Protein AF-A9BI39-F1 (afdb_monomer_lite)

Secondary structure (DSSP, 8-state):
--HHHHHHHHHHHHHHHHHHHHHHHHHHH-HHHHHHHHHHHHHHHHHHHHHHHHHHHHHHHHHHHHHHHHHHHHHHS--

Radius of gyration: 20.58 Å; chains: 1; bounding box: 47×11×62 Å

pLDDT: mean 81.32, std 11.08, range [47.72, 93.94]

Foldseek 3Di:
DPPVLVVLVVVLVVVVVVLVVVLVVCVVPPVPCSVVSVVVSVVVNVVSVVVSVVVVVVVVVVVVVVVVVVVVVVVVVVD

Sequence (79 aa):
MSYNKKRIIKFLIYYFSISVGVLLIFYFWFTKLFWFSLVTWIFATFGVVSISFFTLMNLRIAELQNESKDVKNKNNEND

Organism: Petrotoga mobilis (strain DSM 10674 / SJ95) (NCBI:txid403833)

Structure (mmCIF, N/CA/C/O backbone):
data_AF-A9BI39-F1
#
_entry.id  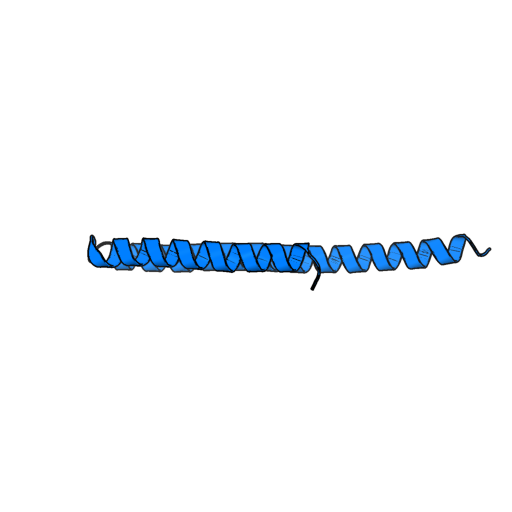 AF-A9BI39-F1
#
loop_
_atom_site.group_PDB
_atom_site.id
_atom_site.type_symbol
_atom_site.label_atom_id
_atom_site.label_alt_id
_atom_site.label_comp_id
_atom_site.label_asym_id
_atom_site.label_entity_id
_atom_site.label_seq_id
_atom_site.pdbx_PDB_ins_code
_atom_site.Cartn_x
_atom_site.Cartn_y
_atom_site.Cartn_z
_atom_site.occupancy
_atom_site.B_iso_or_equiv
_atom_site.auth_seq_id
_atom_site.auth_comp_id
_atom_site.auth_asym_id
_atom_site.auth_atom_id
_atom_site.pdbx_PDB_model_num
ATOM 1 N N . MET A 1 1 ? 5.018 6.861 -19.813 1.00 57.69 1 MET A N 1
ATOM 2 C CA . MET A 1 1 ? 5.200 5.982 -18.631 1.00 57.69 1 MET A CA 1
ATOM 3 C C . MET A 1 1 ? 5.189 4.533 -19.108 1.00 57.69 1 MET A C 1
ATOM 5 O O . MET A 1 1 ? 4.194 4.149 -19.709 1.00 57.69 1 MET A O 1
ATOM 9 N N . SER A 1 2 ? 6.261 3.759 -18.894 1.00 69.94 2 SER A N 1
ATOM 10 C CA . SER A 1 2 ? 6.317 2.323 -19.252 1.00 69.94 2 SER A CA 1
ATOM 11 C C . SER A 1 2 ? 5.116 1.563 -18.655 1.00 69.94 2 SER A C 1
ATOM 13 O O . SER A 1 2 ? 4.714 1.853 -17.522 1.00 69.94 2 SER A O 1
ATOM 15 N N . TYR A 1 3 ? 4.518 0.626 -19.407 1.00 77.50 3 TYR A N 1
ATOM 16 C CA . TYR A 1 3 ? 3.330 -0.153 -19.002 1.00 77.50 3 TYR A CA 1
ATOM 17 C C . TYR A 1 3 ? 3.502 -0.777 -17.608 1.00 77.50 3 TYR A C 1
ATOM 19 O O . TYR A 1 3 ? 2.611 -0.687 -16.760 1.00 77.50 3 TYR A O 1
ATOM 27 N N . ASN A 1 4 ? 4.704 -1.288 -17.329 1.00 75.25 4 ASN A N 1
ATOM 28 C CA . ASN A 1 4 ? 5.076 -1.882 -16.047 1.00 75.25 4 ASN A CA 1
ATOM 29 C C . ASN A 1 4 ? 5.068 -0.855 -14.904 1.00 75.25 4 ASN A C 1
ATOM 31 O O . ASN A 1 4 ? 4.515 -1.124 -13.838 1.00 75.25 4 ASN A O 1
ATOM 35 N N . LYS A 1 5 ? 5.584 0.360 -15.139 1.00 77.06 5 LYS A N 1
ATOM 36 C CA . LYS A 1 5 ? 5.563 1.455 -14.150 1.00 77.06 5 LYS A CA 1
ATOM 37 C C . LYS A 1 5 ? 4.126 1.882 -13.828 1.00 77.06 5 LYS A C 1
ATOM 39 O O . LYS A 1 5 ? 3.782 2.076 -12.665 1.00 77.06 5 LYS A O 1
ATOM 44 N N . LYS A 1 6 ? 3.255 1.959 -14.843 1.00 83.81 6 LYS A N 1
ATOM 45 C CA . LYS A 1 6 ? 1.826 2.278 -14.662 1.00 83.81 6 LYS A CA 1
ATOM 46 C C . LYS A 1 6 ? 1.089 1.181 -13.882 1.00 83.81 6 LYS A C 1
ATOM 48 O O . LYS A 1 6 ? 0.228 1.498 -13.063 1.00 83.81 6 LYS A O 1
ATOM 53 N N . ARG A 1 7 ? 1.439 -0.094 -14.101 1.00 83.94 7 ARG A N 1
ATOM 54 C CA . ARG A 1 7 ? 0.873 -1.242 -13.371 1.00 83.94 7 ARG A CA 1
ATOM 55 C C . ARG A 1 7 ? 1.234 -1.214 -11.886 1.00 83.94 7 ARG A C 1
ATOM 57 O O . ARG A 1 7 ? 0.347 -1.389 -11.058 1.00 83.94 7 ARG A O 1
ATOM 64 N N . ILE A 1 8 ? 2.498 -0.940 -11.558 1.00 85.25 8 ILE A N 1
ATOM 65 C CA . ILE A 1 8 ? 2.979 -0.861 -10.167 1.00 85.25 8 ILE A CA 1
ATOM 66 C C . ILE A 1 8 ? 2.256 0.256 -9.404 1.00 85.25 8 ILE A C 1
ATOM 68 O O . ILE A 1 8 ? 1.776 0.034 -8.298 1.00 85.25 8 ILE A O 1
ATOM 72 N N . ILE A 1 9 ? 2.094 1.431 -10.016 1.00 85.12 9 ILE A N 1
ATOM 73 C CA . ILE A 1 9 ? 1.388 2.556 -9.380 1.00 85.12 9 ILE A CA 1
ATOM 74 C C . ILE A 1 9 ? -0.090 2.229 -9.141 1.00 85.12 9 ILE A C 1
ATOM 76 O O . ILE A 1 9 ? -0.605 2.490 -8.057 1.00 85.12 9 ILE A O 1
ATOM 80 N N . LYS A 1 10 ? -0.774 1.621 -10.122 1.00 87.75 10 LYS A N 1
ATOM 81 C CA . LYS A 1 10 ? -2.169 1.181 -9.946 1.00 87.75 10 LYS A CA 1
ATOM 82 C C . LYS A 1 10 ? -2.310 0.171 -8.807 1.00 87.75 10 LYS A C 1
ATOM 84 O O . LYS A 1 10 ? -3.244 0.288 -8.021 1.00 87.75 10 LYS A O 1
ATOM 89 N N . PHE A 1 11 ? -1.386 -0.785 -8.714 1.00 89.44 11 PHE A N 1
ATOM 90 C CA . PHE A 1 11 ? -1.349 -1.746 -7.613 1.00 89.44 11 PHE A CA 1
ATOM 91 C C . PHE A 1 11 ? -1.187 -1.042 -6.261 1.00 89.44 11 PHE A C 1
ATOM 93 O O . PHE A 1 11 ? -1.943 -1.330 -5.339 1.00 89.44 11 PHE A O 1
ATOM 100 N N . LEU A 1 12 ? -0.272 -0.072 -6.166 1.00 88.75 12 LEU A N 1
ATOM 101 C CA . LEU A 1 12 ? -0.033 0.692 -4.940 1.00 88.75 12 LEU A CA 1
ATOM 102 C C . LEU A 1 12 ? -1.275 1.446 -4.465 1.00 88.75 12 LEU A C 1
ATOM 104 O O . LEU A 1 12 ? -1.623 1.379 -3.290 1.00 88.75 12 LEU A O 1
ATOM 108 N N . ILE A 1 13 ? -1.956 2.131 -5.387 1.00 90.06 13 ILE A N 1
ATOM 109 C CA . ILE A 1 13 ? -3.176 2.886 -5.084 1.00 90.06 13 ILE A CA 1
ATOM 110 C C . ILE A 1 13 ? -4.277 1.936 -4.610 1.00 90.06 13 ILE A C 1
ATOM 112 O O . ILE A 1 13 ? -4.898 2.185 -3.583 1.00 90.06 13 ILE A O 1
ATOM 116 N N . TYR A 1 14 ? -4.488 0.826 -5.320 1.00 92.19 14 TYR A N 1
ATOM 117 C CA . TYR A 1 14 ? -5.533 -0.137 -4.978 1.00 92.19 14 TYR A CA 1
ATOM 118 C C . TYR A 1 14 ? -5.281 -0.807 -3.621 1.00 92.19 14 TYR A C 1
ATOM 120 O O . TYR A 1 14 ? -6.181 -0.879 -2.785 1.00 92.19 14 TYR A O 1
ATOM 128 N N . TYR A 1 15 ? -4.038 -1.228 -3.372 1.00 90.56 15 TYR A N 1
ATOM 129 C CA . TYR A 1 15 ? -3.612 -1.777 -2.087 1.00 90.56 15 TYR A CA 1
ATOM 130 C C . TYR A 1 15 ? -3.826 -0.772 -0.950 1.00 90.56 15 TYR A C 1
ATOM 132 O O . TYR A 1 15 ? -4.401 -1.113 0.086 1.00 90.56 15 TYR A O 1
ATOM 140 N N . PHE A 1 16 ? -3.417 0.483 -1.158 1.00 91.06 16 PHE A N 1
ATOM 141 C CA . PHE A 1 16 ? -3.583 1.535 -0.164 1.00 91.06 16 PHE A CA 1
ATOM 142 C C . PHE A 1 16 ? -5.064 1.767 0.154 1.00 91.06 16 PHE A C 1
ATOM 144 O O . PHE A 1 16 ? -5.444 1.692 1.321 1.00 91.06 16 PHE A O 1
ATOM 151 N N . SER A 1 17 ? -5.912 1.941 -0.868 1.00 92.00 17 SER A N 1
ATOM 152 C CA . SER A 1 17 ? -7.356 2.150 -0.701 1.00 92.00 17 SER A CA 1
ATOM 15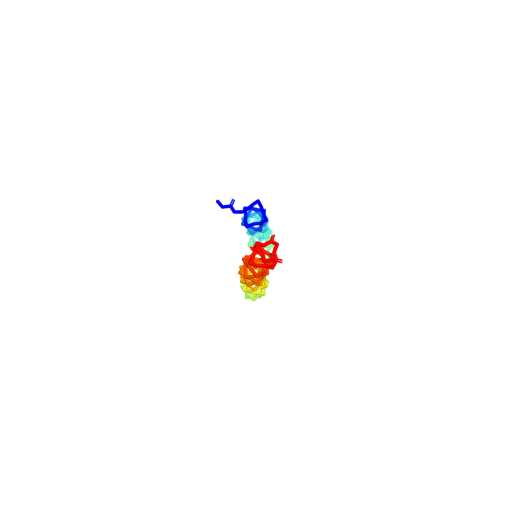3 C C . SER A 1 17 ? -8.037 1.018 0.070 1.00 92.00 17 SER A C 1
ATOM 155 O O . SER A 1 17 ? -8.816 1.291 0.983 1.00 92.00 17 SER A O 1
ATOM 157 N N . ILE A 1 18 ? -7.725 -0.245 -0.243 1.00 91.88 18 ILE A N 1
ATOM 158 C CA . ILE A 1 18 ? -8.285 -1.393 0.487 1.00 91.88 18 ILE A CA 1
ATOM 159 C C . ILE A 1 18 ? -7.800 -1.406 1.935 1.00 91.88 18 ILE A C 1
ATOM 161 O O . ILE A 1 18 ? -8.604 -1.589 2.848 1.00 91.88 18 ILE A O 1
ATOM 165 N N . SER A 1 19 ? -6.502 -1.192 2.166 1.00 90.56 19 SER A N 1
ATOM 166 C CA . SER A 1 19 ? -5.954 -1.255 3.523 1.00 90.56 19 SER A CA 1
ATOM 167 C C . SER A 1 19 ? -6.499 -0.146 4.430 1.00 90.56 19 SER A C 1
ATOM 169 O O . SER A 1 19 ? -6.775 -0.411 5.596 1.00 90.56 19 SER A O 1
ATOM 171 N N . VAL A 1 20 ? -6.747 1.057 3.895 1.00 90.88 20 VAL A N 1
ATOM 172 C CA . VAL A 1 20 ? -7.435 2.138 4.621 1.00 90.88 20 VAL A CA 1
ATOM 173 C C . VAL A 1 20 ? -8.870 1.732 4.957 1.00 90.88 20 VAL A C 1
ATOM 175 O O . VAL A 1 20 ? -9.319 1.956 6.079 1.00 90.88 20 VAL A O 1
ATOM 178 N N . GLY A 1 21 ? -9.576 1.083 4.026 1.00 90.50 21 GLY A N 1
ATOM 179 C CA . GLY A 1 21 ? -10.916 0.547 4.279 1.00 90.50 21 GLY A CA 1
ATOM 180 C C . GLY A 1 21 ? -10.942 -0.444 5.445 1.00 90.50 21 GLY A C 1
ATOM 181 O O . GLY A 1 21 ? -11.774 -0.322 6.342 1.00 90.50 21 GLY A O 1
ATOM 182 N N . VAL A 1 22 ? -9.984 -1.375 5.489 1.00 88.56 22 VAL A N 1
ATOM 183 C CA . VAL A 1 22 ? -9.828 -2.313 6.615 1.00 88.56 22 VAL A CA 1
ATOM 184 C C . VAL A 1 22 ? -9.508 -1.566 7.912 1.00 88.56 22 VAL A C 1
ATOM 186 O O . VAL A 1 22 ? -10.108 -1.850 8.946 1.00 88.56 22 VAL A O 1
ATOM 189 N N . LEU A 1 23 ? -8.626 -0.565 7.867 1.00 88.31 23 LEU A N 1
ATOM 190 C CA . LEU A 1 23 ? -8.263 0.233 9.040 1.00 88.31 23 LEU A CA 1
ATOM 191 C C . LEU A 1 23 ? -9.472 0.960 9.651 1.00 88.31 23 LEU A C 1
ATOM 193 O O . LEU A 1 23 ? -9.617 1.008 10.872 1.00 88.31 23 LEU A O 1
ATOM 197 N N . LEU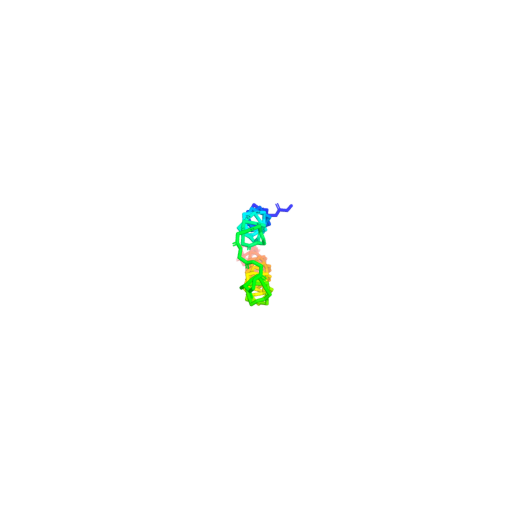 A 1 24 ? -10.363 1.488 8.806 1.00 88.56 24 LEU A N 1
ATOM 198 C CA . LEU A 1 24 ? -11.599 2.147 9.235 1.00 88.56 24 LEU A CA 1
ATOM 199 C C . LEU A 1 24 ?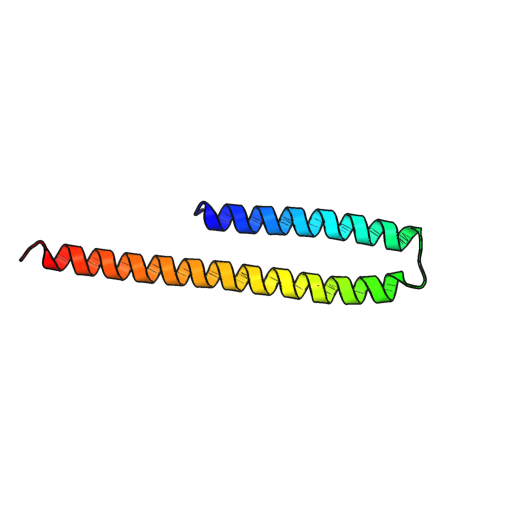 -12.561 1.167 9.917 1.00 88.56 24 LEU A C 1
ATOM 201 O O . LEU A 1 24 ? -13.157 1.507 10.935 1.00 88.56 24 LEU A O 1
ATOM 205 N N . ILE A 1 25 ? -12.671 -0.068 9.421 1.00 87.19 25 ILE A N 1
ATOM 206 C CA . ILE A 1 25 ? -13.471 -1.118 10.074 1.00 87.19 25 ILE A CA 1
ATOM 207 C C . ILE A 1 25 ? -12.929 -1.395 11.486 1.00 87.19 25 ILE A C 1
ATOM 209 O O . ILE A 1 25 ? -13.698 -1.442 12.446 1.00 87.19 25 ILE A O 1
ATOM 213 N N . PHE A 1 26 ? -11.604 -1.504 11.638 1.00 84.69 26 PHE A N 1
ATOM 214 C CA . PHE A 1 26 ? -10.961 -1.690 12.946 1.00 84.69 26 PHE A CA 1
ATOM 215 C C . PHE A 1 26 ? -11.147 -0.493 13.886 1.00 84.69 26 PHE A C 1
ATOM 217 O O . PHE A 1 26 ? -11.293 -0.688 15.093 1.00 84.69 26 PHE A O 1
ATOM 224 N N . TYR A 1 27 ? -11.183 0.729 13.350 1.00 83.69 27 TYR A N 1
ATOM 225 C CA . TYR A 1 27 ? -11.461 1.937 14.128 1.00 83.69 27 TYR A CA 1
ATOM 226 C C . TYR A 1 27 ? -12.855 1.902 14.771 1.00 83.69 27 TYR A C 1
ATOM 228 O O . TYR A 1 27 ? -12.984 2.166 15.968 1.00 83.69 27 TYR A O 1
ATOM 236 N N . PHE A 1 28 ? -13.881 1.525 13.999 1.00 83.25 28 PHE A N 1
ATOM 237 C CA . PHE A 1 28 ? -15.267 1.484 14.479 1.00 83.25 28 PHE A CA 1
ATOM 238 C C . PHE A 1 28 ? -15.560 0.297 15.405 1.00 83.25 28 PHE A C 1
ATOM 240 O O . PHE A 1 28 ? -16.309 0.458 16.366 1.00 83.25 28 PHE A O 1
ATOM 247 N N . TRP A 1 29 ? -14.979 -0.881 15.153 1.00 80.75 29 TRP A N 1
ATOM 248 C CA . TRP A 1 29 ? -15.285 -2.090 15.934 1.00 80.75 29 TRP A CA 1
ATOM 249 C C . TRP A 1 29 ? -14.368 -2.325 17.144 1.00 80.75 29 TRP A C 1
ATOM 251 O O . TRP A 1 29 ? -14.809 -2.925 18.124 1.00 80.75 29 TRP A O 1
ATOM 261 N N . PHE A 1 30 ? -13.103 -1.883 17.108 1.00 81.06 30 PHE A N 1
ATOM 262 C CA . PHE A 1 30 ? -12.096 -2.258 18.113 1.00 81.06 30 PHE A CA 1
ATOM 263 C C . PHE A 1 30 ? -11.151 -1.106 18.492 1.00 81.06 30 PHE A C 1
ATOM 265 O O . PHE A 1 30 ? -9.936 -1.179 18.304 1.00 81.06 30 PHE A O 1
ATOM 272 N N . THR A 1 31 ? -11.679 -0.061 19.132 1.00 76.81 31 THR A N 1
ATOM 273 C CA . THR A 1 31 ? -10.928 1.163 19.486 1.00 76.81 31 THR A CA 1
ATOM 274 C C . THR A 1 31 ? -9.667 0.913 20.331 1.00 76.81 31 THR A C 1
ATOM 276 O O . THR A 1 31 ? -8.672 1.616 20.177 1.00 76.81 31 THR A O 1
ATOM 279 N N . LYS A 1 32 ? -9.660 -0.112 21.201 1.00 80.56 32 LYS A N 1
ATOM 280 C CA . LYS A 1 32 ? -8.472 -0.475 22.005 1.00 80.56 32 LYS A CA 1
ATOM 281 C C . LYS A 1 32 ? -7.348 -1.103 21.172 1.00 80.56 32 LYS A C 1
ATOM 283 O O . LYS A 1 32 ? -6.181 -0.883 21.472 1.00 80.56 32 LYS A O 1
ATOM 288 N N . LEU A 1 33 ? -7.693 -1.872 20.137 1.00 82.56 33 LEU A N 1
ATOM 289 C CA . LEU A 1 33 ? -6.728 -2.525 19.242 1.00 82.56 33 LEU A CA 1
ATOM 290 C C . LEU A 1 33 ? -6.362 -1.647 18.042 1.00 82.56 33 LEU A C 1
ATOM 292 O O . LEU A 1 33 ? -5.347 -1.895 17.395 1.00 82.56 33 LEU A O 1
ATOM 296 N N . PHE A 1 34 ? -7.150 -0.605 17.769 1.00 86.56 34 PHE A N 1
ATOM 297 C CA . PHE A 1 34 ? -6.931 0.320 16.665 1.00 86.56 34 PHE A CA 1
ATOM 298 C C . PHE A 1 34 ? -5.523 0.915 16.670 1.00 86.56 34 PHE A C 1
ATOM 300 O O . PHE A 1 34 ? -4.862 0.895 15.641 1.00 86.56 34 PHE A O 1
ATOM 307 N N . TRP A 1 35 ? -5.028 1.381 17.819 1.00 84.94 35 TRP A N 1
ATOM 308 C CA . TRP A 1 35 ? -3.690 1.974 17.913 1.00 84.94 35 TRP A CA 1
ATOM 309 C C . TRP A 1 35 ? -2.581 0.988 17.546 1.00 84.94 35 TRP A C 1
ATOM 311 O O . TRP A 1 35 ? -1.666 1.337 16.804 1.00 84.94 35 TRP A O 1
ATOM 321 N N . PHE A 1 36 ? -2.694 -0.258 18.009 1.00 88.44 36 PHE A N 1
ATOM 322 C CA . PHE A 1 36 ? -1.766 -1.321 17.632 1.00 88.44 36 PHE A CA 1
ATOM 323 C C . PHE A 1 36 ? -1.856 -1.616 16.128 1.00 88.44 36 PHE A C 1
ATOM 325 O O . PHE A 1 36 ? -0.844 -1.594 15.431 1.00 88.44 36 PHE A O 1
ATOM 332 N N . SER A 1 37 ? -3.076 -1.784 15.608 1.00 88.25 37 SER A N 1
ATOM 333 C CA . SER A 1 37 ? -3.327 -1.998 14.180 1.00 88.25 37 SER A CA 1
ATOM 334 C C . SER A 1 37 ? -2.810 -0.848 13.311 1.00 88.25 37 SER A C 1
ATOM 336 O O . SER A 1 37 ? -2.334 -1.093 12.207 1.00 88.25 37 SER A O 1
ATOM 338 N N . LEU A 1 38 ? -2.895 0.395 13.786 1.00 88.81 38 LEU A N 1
ATOM 339 C CA . LEU A 1 38 ? -2.435 1.590 13.084 1.00 88.81 38 LEU A CA 1
ATOM 340 C C . LEU A 1 38 ? -0.912 1.605 12.970 1.00 88.81 38 LEU A C 1
ATOM 342 O O . LEU A 1 38 ? -0.385 1.832 11.883 1.00 88.81 38 LEU A O 1
ATOM 346 N N . VAL A 1 39 ? -0.200 1.286 14.053 1.00 91.75 39 VAL A N 1
ATOM 347 C CA . VAL A 1 39 ? 1.263 1.153 14.021 1.00 91.75 39 VAL A CA 1
ATOM 348 C C . VAL A 1 39 ? 1.678 0.034 13.063 1.00 91.75 39 VAL A C 1
ATOM 350 O O . VAL A 1 39 ? 2.505 0.260 12.180 1.00 91.75 39 VAL A O 1
ATOM 353 N N . THR A 1 40 ? 1.065 -1.149 13.163 1.00 91.81 40 THR A N 1
ATOM 354 C CA . THR A 1 40 ? 1.336 -2.267 12.242 1.00 91.81 40 THR A CA 1
ATOM 355 C C . THR A 1 40 ? 1.054 -1.890 10.788 1.00 91.81 40 THR A C 1
ATOM 357 O O . THR A 1 40 ? 1.839 -2.221 9.899 1.00 91.81 40 THR A O 1
ATOM 360 N N . TRP A 1 41 ? -0.029 -1.155 10.537 1.00 92.38 41 TRP A N 1
ATOM 361 C CA . TRP A 1 41 ? -0.388 -0.683 9.205 1.00 92.38 41 TRP A CA 1
ATOM 362 C C . TRP A 1 41 ? 0.648 0.289 8.631 1.00 92.38 41 TRP A C 1
ATOM 364 O O . TRP A 1 41 ? 1.007 0.159 7.460 1.00 92.38 41 TRP A O 1
ATOM 374 N N . ILE A 1 42 ? 1.193 1.207 9.439 1.00 92.19 42 ILE A N 1
ATOM 375 C CA . ILE A 1 42 ? 2.267 2.119 9.008 1.00 92.19 42 ILE A CA 1
ATOM 376 C C . ILE A 1 42 ? 3.498 1.318 8.566 1.00 92.19 42 ILE A C 1
ATOM 378 O O . ILE A 1 42 ? 3.999 1.530 7.459 1.00 92.19 42 ILE A O 1
ATOM 382 N N . PHE A 1 43 ? 3.951 0.359 9.380 1.00 93.94 43 PHE A N 1
ATOM 383 C CA . PHE A 1 43 ? 5.106 -0.481 9.040 1.00 93.94 43 PHE A CA 1
ATOM 384 C C . PHE A 1 43 ? 4.867 -1.315 7.775 1.00 93.94 43 PHE A C 1
ATOM 386 O O . PHE A 1 43 ? 5.721 -1.351 6.886 1.00 93.94 43 PHE A O 1
ATOM 393 N N . ALA A 1 44 ? 3.693 -1.938 7.650 1.00 91.31 44 ALA A N 1
ATOM 394 C CA . ALA A 1 44 ? 3.334 -2.717 6.467 1.00 91.31 44 ALA A CA 1
ATOM 395 C C . ALA A 1 44 ? 3.290 -1.846 5.199 1.00 91.31 44 ALA A C 1
ATOM 397 O O . ALA A 1 44 ? 3.819 -2.231 4.155 1.00 91.31 44 ALA A O 1
ATOM 398 N N . THR A 1 45 ? 2.712 -0.646 5.293 1.00 90.81 45 THR A N 1
ATOM 399 C CA . THR A 1 45 ? 2.625 0.304 4.174 1.00 90.81 45 THR A CA 1
ATOM 400 C C . THR A 1 45 ? 4.013 0.759 3.737 1.00 90.81 45 THR A C 1
ATOM 402 O O . THR A 1 45 ? 4.309 0.774 2.541 1.00 90.81 45 THR A O 1
ATOM 405 N N . PHE A 1 46 ? 4.903 1.046 4.689 1.00 91.81 46 PHE A N 1
ATOM 406 C CA . PHE A 1 46 ? 6.283 1.423 4.391 1.00 91.81 46 PHE A CA 1
ATOM 407 C C . PHE A 1 46 ? 7.046 0.299 3.672 1.00 91.81 46 PHE A C 1
ATOM 409 O O . PHE A 1 46 ? 7.771 0.558 2.707 1.00 91.81 46 PHE A O 1
ATOM 416 N N . GLY A 1 47 ? 6.833 -0.957 4.079 1.00 91.19 47 GLY A N 1
ATOM 417 C CA . GLY A 1 47 ? 7.397 -2.131 3.409 1.00 91.19 47 GLY A CA 1
ATOM 418 C C . GLY A 1 47 ? 6.936 -2.263 1.954 1.00 91.19 47 GLY A C 1
ATOM 419 O O . GLY A 1 47 ? 7.761 -2.392 1.048 1.00 91.19 47 GLY A O 1
ATOM 420 N N . VAL A 1 48 ? 5.628 -2.152 1.704 1.00 90.19 48 VAL A N 1
ATOM 421 C CA . VAL A 1 48 ? 5.055 -2.240 0.346 1.00 90.19 48 VAL A CA 1
ATOM 422 C C . VAL A 1 48 ? 5.551 -1.110 -0.559 1.00 90.19 48 VAL A C 1
ATOM 424 O O . VAL A 1 48 ? 5.903 -1.355 -1.719 1.00 90.19 48 VAL A O 1
ATOM 427 N N . VAL A 1 49 ? 5.633 0.118 -0.035 1.00 89.75 49 VAL A N 1
ATOM 428 C CA . VAL A 1 49 ? 6.184 1.270 -0.766 1.00 89.75 49 VAL A CA 1
ATOM 429 C C . VAL A 1 49 ? 7.656 1.038 -1.105 1.00 89.75 49 VAL A C 1
ATOM 431 O O . VAL A 1 49 ? 8.048 1.231 -2.256 1.00 89.75 49 VAL A O 1
ATOM 434 N N . SER A 1 50 ? 8.451 0.554 -0.148 1.00 90.56 50 SER A N 1
ATOM 435 C CA . SER A 1 50 ? 9.882 0.289 -0.341 1.00 90.56 50 SER A CA 1
ATOM 436 C C . SER A 1 50 ? 10.127 -0.762 -1.426 1.00 90.56 50 SER A C 1
ATOM 438 O O . SER A 1 50 ? 10.882 -0.514 -2.364 1.00 90.56 50 SER A O 1
ATOM 440 N N . ILE A 1 51 ? 9.436 -1.905 -1.368 1.00 88.75 51 ILE A N 1
ATOM 441 C CA . ILE A 1 51 ? 9.558 -2.980 -2.371 1.00 88.75 51 ILE A CA 1
ATOM 442 C C . ILE A 1 51 ? 9.151 -2.478 -3.761 1.00 88.75 51 ILE A C 1
ATOM 444 O O . ILE A 1 51 ? 9.804 -2.778 -4.764 1.00 88.75 51 ILE A O 1
ATOM 448 N N . SER A 1 52 ? 8.093 -1.674 -3.834 1.00 87.19 52 SER A N 1
ATOM 449 C CA . SER A 1 52 ? 7.611 -1.118 -5.100 1.00 87.19 52 SER A CA 1
ATOM 450 C C . SER A 1 52 ? 8.580 -0.090 -5.679 1.00 87.19 52 SER A C 1
ATOM 452 O O . SER A 1 52 ? 8.818 -0.085 -6.888 1.00 87.19 52 SER A O 1
ATOM 454 N N . PHE A 1 53 ? 9.200 0.731 -4.831 1.00 87.81 53 PHE A N 1
ATOM 455 C CA . PHE A 1 53 ? 10.252 1.660 -5.235 1.00 87.81 53 PHE A CA 1
ATOM 456 C C . PHE A 1 53 ? 11.491 0.920 -5.749 1.00 87.81 53 PHE A C 1
ATOM 458 O O . PHE A 1 53 ? 11.977 1.224 -6.839 1.00 87.81 53 PHE A O 1
ATOM 465 N N . PHE A 1 54 ? 11.946 -0.114 -5.033 1.00 86.75 54 PHE A N 1
ATOM 466 C CA . PHE A 1 54 ? 13.035 -0.983 -5.487 1.00 86.75 54 PHE A CA 1
ATOM 467 C C . PHE A 1 54 ? 12.718 -1.641 -6.829 1.00 86.75 54 PHE A C 1
ATOM 469 O O . PHE A 1 54 ? 13.560 -1.657 -7.723 1.00 86.75 54 PHE A O 1
ATOM 476 N N . THR A 1 55 ? 11.487 -2.119 -7.011 1.00 86.56 55 THR A N 1
ATOM 477 C CA . THR A 1 55 ? 11.041 -2.712 -8.277 1.00 86.56 55 THR A CA 1
ATOM 478 C C . THR A 1 55 ? 11.105 -1.698 -9.418 1.00 86.56 55 THR A C 1
ATOM 480 O O . THR A 1 55 ? 11.602 -2.020 -10.494 1.00 86.56 55 THR A O 1
ATOM 483 N N . LEU A 1 56 ? 10.658 -0.457 -9.196 1.00 84.62 56 LEU A N 1
ATOM 484 C CA . LEU A 1 56 ? 10.746 0.618 -10.192 1.00 84.62 56 LEU A CA 1
ATOM 485 C C . LEU A 1 56 ? 12.195 0.984 -10.529 1.00 84.62 56 LEU A C 1
ATOM 487 O O . LEU A 1 56 ? 12.512 1.206 -11.700 1.00 84.62 56 LEU A O 1
ATOM 491 N N . MET A 1 57 ? 13.066 1.039 -9.521 1.00 84.44 57 MET A N 1
ATOM 492 C CA . MET A 1 57 ? 14.487 1.331 -9.695 1.00 84.44 57 MET A CA 1
ATOM 493 C C . MET A 1 57 ? 15.184 0.219 -10.484 1.00 84.44 57 MET A C 1
ATOM 495 O O . MET A 1 57 ? 15.899 0.508 -11.440 1.00 84.44 57 MET A O 1
ATOM 499 N N . ASN A 1 58 ? 14.896 -1.045 -10.166 1.00 84.12 58 ASN A N 1
ATOM 500 C CA . ASN A 1 58 ? 15.433 -2.195 -10.887 1.00 84.12 58 ASN A CA 1
ATOM 501 C C . ASN A 1 58 ? 14.950 -2.226 -12.347 1.00 84.12 58 ASN A C 1
ATOM 503 O O . ASN A 1 58 ? 15.736 -2.470 -13.258 1.00 84.12 58 ASN A O 1
ATOM 507 N N . LEU A 1 59 ? 13.679 -1.882 -12.590 1.00 82.12 59 LEU A N 1
ATOM 508 C CA . LEU A 1 59 ? 13.135 -1.755 -13.947 1.00 82.12 59 LEU A CA 1
ATOM 509 C C . LEU A 1 59 ? 13.861 -0.669 -14.753 1.00 82.12 59 LEU A C 1
ATOM 511 O O . LEU A 1 59 ? 14.110 -0.850 -15.939 1.00 82.12 59 LEU A O 1
ATOM 515 N N . ARG A 1 60 ? 14.223 0.447 -14.108 1.00 78.38 60 ARG A N 1
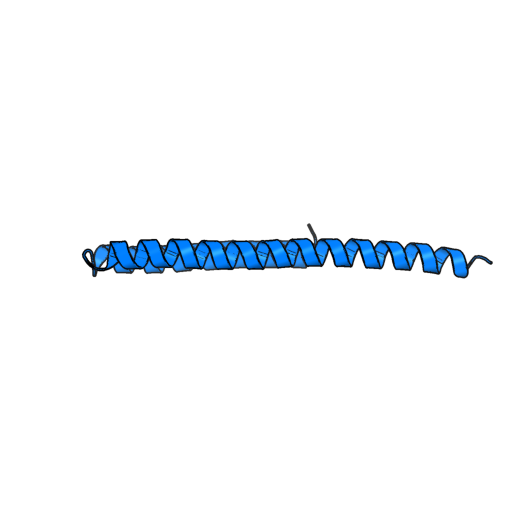ATOM 516 C CA . ARG A 1 60 ? 1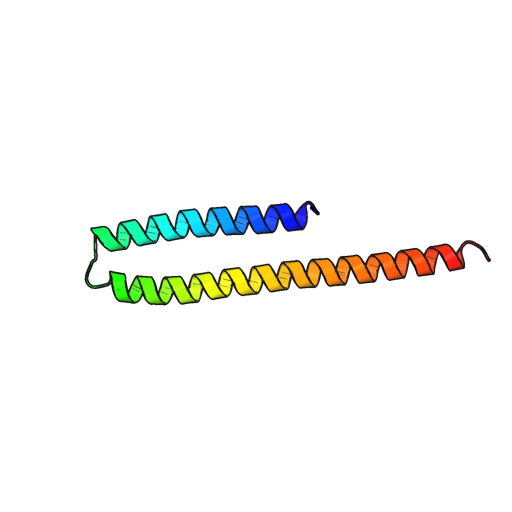4.987 1.534 -14.738 1.00 78.38 60 ARG A CA 1
ATOM 517 C C . ARG A 1 60 ? 16.430 1.124 -15.042 1.00 78.38 60 ARG A C 1
ATOM 519 O O . ARG A 1 60 ? 16.937 1.478 -16.097 1.00 78.38 60 ARG A O 1
ATOM 526 N N . ILE A 1 61 ? 17.080 0.384 -14.145 1.00 79.31 61 ILE A N 1
ATOM 527 C CA . ILE A 1 61 ? 18.439 -0.138 -14.365 1.00 79.31 61 ILE A CA 1
ATOM 528 C C . ILE A 1 61 ? 18.443 -1.142 -15.526 1.00 79.31 61 ILE A C 1
ATOM 530 O O . ILE A 1 61 ? 19.312 -1.069 -16.391 1.00 79.31 61 ILE A O 1
ATOM 534 N N . ALA A 1 62 ? 17.449 -2.031 -15.588 1.00 78.75 62 ALA A N 1
ATOM 535 C CA . ALA A 1 62 ? 17.294 -2.983 -16.685 1.00 78.75 62 ALA A CA 1
ATOM 536 C C . ALA A 1 62 ? 17.003 -2.292 -18.031 1.00 78.75 62 ALA A C 1
ATOM 538 O O . ALA A 1 62 ? 17.571 -2.684 -19.048 1.00 78.75 62 ALA A O 1
ATOM 539 N N . GLU A 1 63 ? 16.166 -1.243 -18.040 1.00 77.00 63 GLU A N 1
ATOM 540 C CA . GLU A 1 63 ? 15.943 -0.393 -19.224 1.00 77.00 63 GLU A CA 1
ATOM 541 C C . GLU A 1 63 ? 17.278 0.203 -19.726 1.00 77.00 63 GLU A C 1
ATOM 543 O O . GLU A 1 63 ? 17.603 0.046 -20.900 1.00 77.00 63 GLU A O 1
ATOM 548 N N . LEU A 1 64 ? 18.099 0.780 -18.836 1.00 74.62 64 LEU A N 1
ATOM 549 C CA . LEU A 1 64 ? 19.403 1.367 -19.191 1.00 74.62 64 LEU A CA 1
ATOM 550 C C . LEU A 1 64 ? 20.435 0.327 -19.672 1.00 74.62 64 LEU A C 1
ATOM 552 O O . LEU A 1 64 ? 21.217 0.601 -20.581 1.00 74.62 64 LEU A O 1
ATOM 556 N N . GLN A 1 65 ? 20.454 -0.875 -19.085 1.00 76.00 65 GLN A N 1
ATOM 557 C CA . GLN A 1 65 ? 21.346 -1.955 -19.530 1.00 76.00 65 GLN A CA 1
ATOM 558 C C . GLN A 1 65 ? 20.970 -2.500 -20.910 1.00 76.00 65 GLN A C 1
ATOM 560 O O . GLN A 1 65 ? 21.861 -2.819 -21.697 1.00 76.00 65 GLN A O 1
ATOM 565 N N . ASN A 1 66 ? 19.675 -2.621 -21.211 1.00 75.00 66 ASN A N 1
ATOM 566 C CA . ASN A 1 66 ? 19.226 -3.066 -22.528 1.00 75.00 66 ASN A CA 1
ATOM 567 C C . ASN A 1 66 ? 19.510 -2.010 -23.599 1.00 75.00 66 ASN A C 1
ATOM 569 O O . ASN A 1 66 ? 20.036 -2.354 -24.651 1.00 75.00 66 ASN A O 1
ATOM 573 N N . GLU A 1 67 ? 19.283 -0.730 -23.302 1.00 69.19 67 GLU A N 1
ATOM 574 C CA . GLU A 1 67 ? 19.623 0.371 -24.212 1.00 69.19 67 GLU A CA 1
ATOM 575 C C . GLU A 1 67 ? 21.135 0.411 -24.514 1.00 69.19 67 GLU A C 1
ATOM 577 O O . GLU A 1 67 ? 21.546 0.527 -25.667 1.00 69.19 67 GLU A O 1
ATOM 582 N N . SER A 1 68 ? 21.983 0.187 -23.503 1.00 67.12 68 SER A N 1
ATOM 583 C CA . SER A 1 68 ? 23.437 0.046 -23.677 1.00 67.12 68 SER A CA 1
ATOM 584 C C . SER A 1 68 ? 23.836 -1.141 -24.568 1.00 67.12 68 SER A C 1
ATOM 586 O O . SER A 1 68 ? 24.792 -1.030 -25.341 1.00 67.12 68 SER A O 1
ATOM 588 N N . LYS A 1 69 ? 23.137 -2.277 -24.465 1.00 66.62 69 LYS A N 1
ATOM 589 C CA . LYS A 1 69 ? 23.406 -3.463 -25.291 1.00 66.62 69 LYS A CA 1
ATOM 590 C C . LYS A 1 69 ? 22.954 -3.269 -26.735 1.00 66.62 69 LYS A C 1
ATOM 592 O O . LYS A 1 69 ? 23.708 -3.638 -27.630 1.00 66.62 69 LYS A O 1
ATOM 597 N N . ASP A 1 70 ? 21.798 -2.653 -26.962 1.00 63.78 70 ASP A N 1
ATOM 598 C CA . ASP A 1 70 ? 21.288 -2.376 -28.311 1.00 63.78 70 ASP A CA 1
ATOM 599 C C . ASP A 1 70 ? 22.178 -1.383 -29.073 1.00 63.78 70 ASP A C 1
ATOM 601 O O . ASP A 1 70 ? 22.431 -1.567 -30.264 1.00 63.78 70 ASP A O 1
ATOM 605 N N . VAL A 1 71 ? 22.731 -0.372 -28.391 1.00 64.38 71 VAL A N 1
ATOM 606 C CA . VAL A 1 71 ? 23.722 0.543 -28.989 1.00 64.38 71 VAL A CA 1
ATOM 607 C C . VAL A 1 71 ? 25.014 -0.197 -29.346 1.00 64.38 71 VAL A C 1
ATOM 609 O O . VAL A 1 71 ? 25.571 0.014 -30.421 1.00 64.38 71 VAL A O 1
ATOM 612 N N . LYS A 1 72 ? 25.482 -1.105 -28.480 1.00 61.16 72 LYS A N 1
ATOM 613 C CA . LYS A 1 72 ? 26.689 -1.900 -28.744 1.00 61.16 72 LYS A CA 1
ATOM 614 C C . LYS A 1 72 ? 26.496 -2.891 -29.899 1.00 61.16 72 LYS A C 1
ATOM 616 O O . LYS A 1 72 ? 27.433 -3.109 -30.656 1.00 61.16 72 LYS A O 1
ATOM 621 N N . ASN A 1 73 ? 25.303 -3.467 -30.051 1.00 61.22 73 ASN A N 1
ATOM 622 C CA . ASN A 1 73 ? 25.018 -4.428 -31.117 1.00 61.22 73 ASN A CA 1
ATOM 623 C C . ASN A 1 73 ? 24.900 -3.745 -32.491 1.00 61.22 73 ASN A C 1
ATOM 625 O O . ASN A 1 73 ? 25.464 -4.236 -33.461 1.00 61.22 73 ASN A O 1
ATOM 629 N N . LYS A 1 74 ? 24.277 -2.559 -32.560 1.00 60.94 74 LYS A N 1
ATOM 630 C CA . LYS A 1 74 ? 24.214 -1.758 -33.800 1.00 60.94 74 LYS A CA 1
ATOM 631 C C . LYS A 1 74 ? 25.577 -1.296 -34.315 1.00 60.94 74 LYS A C 1
ATOM 633 O O . LYS A 1 74 ? 25.738 -1.125 -35.516 1.00 60.94 74 LYS A O 1
ATOM 638 N N . ASN A 1 75 ? 26.551 -1.092 -33.429 1.00 58.97 75 ASN A N 1
ATOM 639 C CA . ASN A 1 75 ? 27.911 -0.749 -33.843 1.00 58.97 75 ASN A CA 1
ATOM 640 C C . ASN A 1 75 ? 28.687 -1.947 -34.413 1.00 58.97 75 ASN A C 1
ATOM 642 O O . ASN A 1 75 ? 29.629 -1.725 -35.156 1.00 58.97 75 ASN A O 1
ATOM 646 N N . ASN A 1 76 ? 28.292 -3.186 -34.105 1.00 58.00 76 ASN A N 1
ATOM 647 C CA . ASN A 1 76 ? 28.947 -4.393 -34.619 1.00 58.00 76 ASN A CA 1
ATOM 648 C C . ASN A 1 76 ? 28.335 -4.918 -35.934 1.00 58.00 76 ASN A C 1
ATOM 650 O O . ASN A 1 76 ? 28.930 -5.788 -36.552 1.00 58.00 76 ASN A O 1
ATOM 654 N N . GLU A 1 77 ? 27.152 -4.444 -36.345 1.00 57.06 77 GLU A N 1
ATOM 655 C CA . GLU A 1 77 ? 26.531 -4.794 -37.641 1.00 57.06 77 GLU A CA 1
ATOM 656 C C . GLU A 1 77 ? 26.935 -3.844 -38.784 1.00 57.06 77 GLU A C 1
ATOM 658 O O . GLU A 1 77 ? 26.599 -4.100 -39.937 1.00 57.06 77 GLU A O 1
ATOM 663 N N . ASN A 1 78 ? 27.637 -2.750 -38.470 1.00 55.22 78 ASN A N 1
ATOM 664 C CA . ASN A 1 78 ? 28.065 -1.735 -39.437 1.00 55.22 78 ASN A CA 1
ATOM 665 C C . ASN A 1 78 ? 29.566 -1.804 -39.800 1.00 55.22 78 ASN A C 1
ATOM 667 O O . ASN A 1 78 ? 30.027 -0.923 -40.525 1.00 55.22 78 ASN A O 1
ATOM 671 N N . ASP A 1 79 ? 30.289 -2.825 -39.326 1.00 47.72 79 ASP A N 1
ATOM 672 C CA . ASP A 1 79 ? 31.655 -3.195 -39.746 1.00 47.72 79 ASP A CA 1
ATOM 673 C C . ASP A 1 79 ? 31.619 -4.533 -40.507 1.00 47.72 79 ASP A C 1
ATOM 675 O O . ASP A 1 79 ? 32.374 -4.677 -41.498 1.00 47.72 79 ASP A O 1
#